Protein AF-A0A292E6I3-F1 (afdb_monomer_lite)

Structure (mmCIF, N/CA/C/O backbone):
data_AF-A0A292E6I3-F1
#
_entry.id   AF-A0A292E6I3-F1
#
loop_
_atom_site.group_PDB
_atom_site.id
_atom_site.type_symbol
_atom_site.label_atom_id
_atom_site.label_alt_id
_atom_site.label_comp_id
_atom_site.label_asym_id
_atom_site.label_entity_id
_atom_site.label_seq_id
_atom_site.pdbx_PDB_ins_code
_atom_site.Cartn_x
_atom_site.Cartn_y
_atom_site.Cartn_z
_atom_site.occupancy
_atom_site.B_iso_or_equiv
_atom_site.auth_seq_id
_atom_site.auth_comp_id
_atom_site.auth_asym_id
_atom_site.auth_atom_id
_atom_site.pdbx_PDB_model_num
ATOM 1 N N . MET A 1 1 ? 20.399 9.264 -35.356 1.00 38.53 1 MET A N 1
ATOM 2 C CA . MET A 1 1 ? 20.086 9.487 -33.929 1.00 38.53 1 MET A CA 1
ATOM 3 C C . MET A 1 1 ? 18.583 9.408 -33.800 1.00 38.53 1 MET A C 1
ATOM 5 O O . MET A 1 1 ? 17.877 10.340 -34.157 1.00 38.53 1 MET A O 1
ATOM 9 N N . THR A 1 2 ? 18.119 8.200 -33.519 1.00 38.81 2 THR A N 1
ATOM 10 C CA . THR A 1 2 ? 16.733 7.762 -33.644 1.00 38.81 2 THR A CA 1
ATOM 11 C C . THR A 1 2 ? 15.877 8.378 -32.552 1.00 38.81 2 THR A C 1
ATOM 13 O O . THR A 1 2 ? 16.261 8.405 -31.386 1.00 38.81 2 THR A O 1
ATOM 16 N N . ALA A 1 3 ? 14.694 8.835 -32.952 1.00 36.31 3 ALA A N 1
ATOM 17 C CA . ALA A 1 3 ? 13.556 9.094 -32.090 1.00 36.31 3 ALA A CA 1
ATOM 18 C C . ALA A 1 3 ? 13.068 7.781 -31.440 1.00 36.31 3 ALA A C 1
ATOM 20 O O . ALA A 1 3 ? 11.953 7.338 -31.688 1.00 36.31 3 ALA A O 1
ATOM 21 N N . LEU A 1 4 ? 13.917 7.177 -30.601 1.00 46.00 4 LEU A N 1
ATOM 22 C CA . LEU A 1 4 ? 13.521 6.379 -29.440 1.00 46.00 4 LEU A CA 1
ATOM 23 C C . LEU A 1 4 ? 12.945 7.380 -28.401 1.00 46.00 4 LEU A C 1
ATOM 25 O O . LEU A 1 4 ? 13.619 7.801 -27.468 1.00 46.00 4 LEU A O 1
ATOM 29 N N . SER A 1 5 ? 11.973 8.195 -28.816 1.00 50.47 5 SER A N 1
ATOM 30 C CA . SER A 1 5 ? 10.519 8.008 -28.691 1.00 50.47 5 SER A CA 1
ATOM 31 C C . SER A 1 5 ? 10.091 8.507 -27.318 1.00 50.47 5 SER A C 1
ATOM 33 O O . SER A 1 5 ? 10.100 7.780 -26.331 1.00 50.47 5 SER A O 1
ATOM 35 N N . LYS A 1 6 ? 9.738 9.801 -27.262 1.00 52.28 6 LYS A N 1
ATOM 36 C CA . LYS A 1 6 ? 9.143 10.463 -26.086 1.00 52.28 6 LYS A CA 1
ATOM 37 C C . LYS A 1 6 ? 8.072 9.594 -25.414 1.00 52.28 6 LYS A C 1
ATOM 39 O O . LYS A 1 6 ? 8.032 9.550 -24.194 1.00 52.28 6 LYS A O 1
ATOM 44 N N . GLU A 1 7 ? 7.296 8.847 -26.202 1.00 50.25 7 GLU A N 1
ATOM 45 C CA . GLU A 1 7 ? 6.308 7.873 -25.725 1.00 50.25 7 GLU A CA 1
ATOM 46 C C . GLU A 1 7 ? 6.901 6.781 -24.826 1.00 50.25 7 GLU A C 1
ATOM 48 O O . GLU A 1 7 ? 6.325 6.476 -23.792 1.00 50.25 7 GLU A O 1
ATOM 53 N N . THR A 1 8 ? 8.069 6.217 -25.146 1.00 54.66 8 THR A N 1
ATOM 54 C CA . THR A 1 8 ? 8.713 5.172 -24.325 1.00 54.66 8 THR A CA 1
ATOM 55 C C . THR A 1 8 ? 9.214 5.738 -22.996 1.00 54.66 8 THR A C 1
ATOM 57 O O . THR A 1 8 ? 9.154 5.066 -21.968 1.00 54.66 8 THR A O 1
ATOM 60 N N . LEU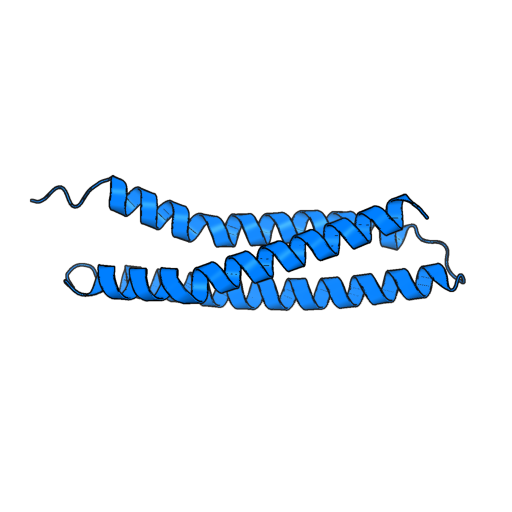 A 1 9 ? 9.645 7.002 -23.001 1.00 57.06 9 LEU A N 1
ATOM 61 C CA . LEU A 1 9 ? 10.044 7.749 -21.807 1.00 57.06 9 LEU A CA 1
ATOM 62 C C . LEU A 1 9 ? 8.837 8.098 -20.919 1.00 57.06 9 LEU A C 1
ATOM 64 O O . LEU A 1 9 ? 8.917 7.971 -19.698 1.00 57.06 9 LEU A O 1
ATOM 68 N N . GLU A 1 10 ? 7.709 8.492 -21.512 1.00 58.22 10 GLU A N 1
ATOM 69 C CA . GLU A 1 10 ? 6.444 8.723 -20.801 1.00 58.22 10 GLU A CA 1
ATOM 70 C C . GLU A 1 10 ? 5.868 7.425 -20.225 1.00 58.22 10 GLU A C 1
ATOM 72 O O . GLU A 1 10 ? 5.445 7.407 -19.069 1.00 58.22 10 GLU A O 1
ATOM 77 N N . TYR A 1 11 ? 5.944 6.323 -20.974 1.00 58.34 11 TYR A N 1
ATOM 78 C CA . TYR A 1 11 ? 5.525 5.001 -20.514 1.00 58.34 11 TYR A CA 1
ATOM 79 C C . TYR A 1 11 ? 6.362 4.541 -19.312 1.00 58.34 11 TYR A C 1
ATOM 81 O O . TYR A 1 11 ? 5.814 4.147 -18.286 1.00 58.34 11 TYR A O 1
ATOM 89 N N . GLN A 1 12 ? 7.692 4.679 -19.379 1.00 60.19 12 GLN A N 1
ATOM 90 C CA . GLN A 1 12 ? 8.590 4.389 -18.254 1.00 60.19 12 GLN A CA 1
ATOM 91 C C . GLN A 1 12 ? 8.300 5.266 -17.031 1.00 60.19 12 GLN A C 1
ATOM 93 O O . GLN A 1 12 ? 8.345 4.787 -15.896 1.00 60.19 12 GLN A O 1
ATOM 98 N N . ARG A 1 13 ? 7.966 6.541 -17.243 1.00 65.12 13 ARG A N 1
ATOM 99 C CA . ARG A 1 13 ? 7.620 7.461 -16.157 1.00 65.12 13 ARG A CA 1
ATOM 100 C C . ARG A 1 13 ? 6.309 7.067 -15.480 1.00 65.12 13 ARG A C 1
ATOM 102 O O . ARG A 1 13 ? 6.282 6.953 -14.257 1.00 65.12 13 ARG A O 1
ATOM 109 N N . ALA A 1 14 ? 5.276 6.760 -16.264 1.00 61.38 14 ALA A N 1
ATOM 110 C CA . ALA A 1 14 ? 4.004 6.246 -15.760 1.00 61.38 14 ALA A CA 1
ATOM 111 C C . ALA A 1 14 ? 4.199 4.943 -14.963 1.00 61.38 14 ALA A C 1
ATOM 113 O O . ALA A 1 14 ? 3.579 4.749 -13.914 1.00 61.38 14 ALA A O 1
ATOM 114 N N . ILE A 1 15 ? 5.132 4.090 -15.404 1.00 65.31 15 ILE A N 1
ATOM 115 C CA . ILE A 1 15 ? 5.458 2.833 -14.728 1.00 65.31 15 ILE A CA 1
ATOM 116 C C . ILE A 1 15 ? 6.063 3.066 -13.333 1.00 65.31 15 ILE A C 1
ATOM 118 O O . ILE A 1 15 ? 5.717 2.371 -12.377 1.00 65.31 15 ILE A O 1
ATOM 122 N N . ILE A 1 16 ? 6.939 4.059 -13.192 1.00 68.69 16 ILE A N 1
ATOM 123 C CA . ILE A 1 16 ? 7.563 4.424 -11.909 1.00 68.69 16 ILE A CA 1
ATOM 124 C C . ILE A 1 16 ? 6.575 5.154 -10.989 1.00 68.69 16 ILE A C 1
ATOM 126 O O . ILE A 1 16 ? 6.680 5.084 -9.762 1.00 68.69 16 ILE A O 1
ATOM 130 N N . GLU A 1 17 ? 5.608 5.863 -11.563 1.00 72.88 17 GLU A N 1
ATOM 131 C CA . GLU A 1 17 ? 4.651 6.657 -10.803 1.00 72.88 17 GLU A CA 1
ATOM 132 C C . GLU A 1 17 ? 3.563 5.808 -10.128 1.00 72.88 17 GLU A C 1
ATOM 134 O O . GLU A 1 17 ? 3.148 6.149 -9.020 1.00 72.88 17 GLU A O 1
ATOM 139 N N . LEU A 1 18 ? 3.134 4.675 -10.699 1.00 74.50 18 LEU A N 1
ATOM 140 C CA . LEU A 1 18 ? 2.069 3.860 -10.089 1.00 74.50 18 LEU A CA 1
ATOM 141 C C . LEU A 1 18 ? 2.423 3.309 -8.694 1.00 74.50 18 LEU A C 1
ATOM 143 O O . LEU A 1 18 ? 1.589 3.457 -7.799 1.00 74.50 18 LEU A O 1
ATOM 147 N N . PRO A 1 19 ? 3.613 2.717 -8.434 1.00 77.94 19 PRO A N 1
ATOM 148 C CA . PRO A 1 19 ? 3.984 2.296 -7.083 1.00 77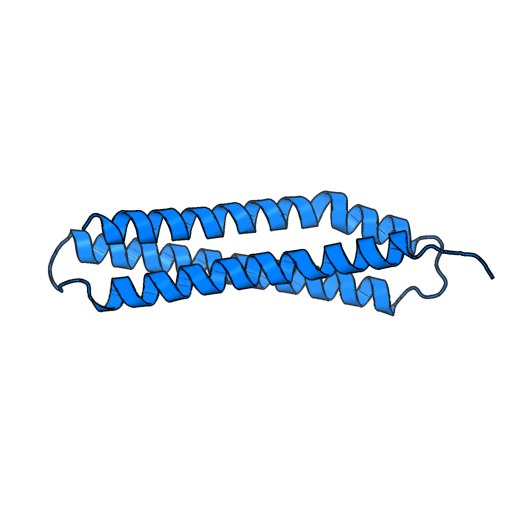.94 19 PRO A CA 1
ATOM 149 C C . PRO A 1 19 ? 3.923 3.441 -6.087 1.00 77.94 19 PRO A C 1
ATOM 15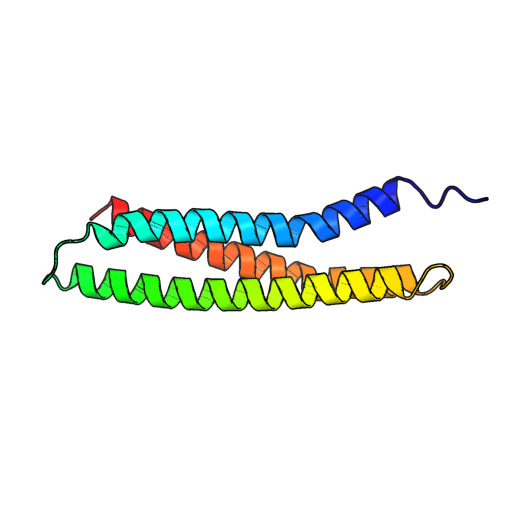1 O O . PRO A 1 19 ? 3.416 3.270 -4.981 1.00 77.94 19 PRO A O 1
ATOM 154 N N . ARG A 1 20 ? 4.368 4.628 -6.505 1.00 81.69 20 ARG A N 1
ATOM 155 C CA . ARG A 1 20 ? 4.269 5.838 -5.697 1.00 81.69 20 ARG A CA 1
ATOM 156 C C . ARG A 1 20 ? 2.812 6.197 -5.410 1.00 81.69 20 ARG A C 1
ATOM 158 O O . ARG A 1 20 ? 2.484 6.399 -4.247 1.00 81.69 20 ARG A O 1
ATOM 165 N N . PHE A 1 21 ? 1.942 6.226 -6.419 1.00 83.44 21 PHE A N 1
ATOM 166 C CA . PHE A 1 21 ? 0.520 6.534 -6.237 1.00 83.44 21 PHE A CA 1
ATOM 167 C C . PHE A 1 21 ? -0.187 5.531 -5.321 1.00 83.44 21 PHE A C 1
ATOM 169 O O . PHE A 1 21 ? -0.896 5.942 -4.404 1.00 83.44 21 PHE A O 1
ATOM 176 N N . VAL A 1 22 ? 0.042 4.230 -5.517 1.00 84.75 22 VAL A N 1
ATOM 177 C CA . VAL A 1 22 ? -0.534 3.168 -4.680 1.00 84.75 22 VAL A CA 1
ATOM 178 C C . VAL A 1 22 ? -0.046 3.292 -3.237 1.00 84.75 22 VAL A C 1
ATOM 180 O O . VAL A 1 22 ? -0.864 3.300 -2.319 1.00 84.75 22 VAL A O 1
ATOM 183 N N . MET A 1 23 ? 1.264 3.455 -3.021 1.00 85.81 23 MET A N 1
ATOM 184 C CA . MET A 1 23 ? 1.827 3.626 -1.677 1.00 85.81 23 MET A CA 1
ATOM 185 C C . MET A 1 23 ? 1.301 4.893 -0.994 1.00 85.81 23 MET A C 1
ATOM 187 O O . MET A 1 23 ? 0.942 4.846 0.182 1.00 85.81 23 MET A O 1
ATOM 191 N N . SER A 1 24 ? 1.199 6.013 -1.717 1.00 87.25 24 SER A N 1
ATOM 192 C CA . SER A 1 24 ? 0.611 7.250 -1.193 1.00 87.25 24 SER A CA 1
ATOM 193 C C . SER A 1 24 ? -0.867 7.082 -0.841 1.00 87.25 24 SER A C 1
ATOM 195 O O . SER A 1 24 ? -1.280 7.525 0.227 1.00 87.25 24 SER A O 1
ATOM 197 N N . GLY A 1 25 ? -1.650 6.406 -1.686 1.00 86.06 25 GLY A N 1
ATOM 198 C CA . GLY A 1 25 ? -3.054 6.104 -1.408 1.00 86.06 25 GLY A CA 1
ATOM 199 C C . GLY A 1 25 ? -3.212 5.279 -0.133 1.00 86.06 25 GLY A C 1
ATOM 200 O O . GLY A 1 25 ? -3.930 5.685 0.779 1.00 86.06 25 GLY A O 1
ATOM 201 N N . VAL A 1 26 ? -2.474 4.171 -0.021 1.00 89.31 26 VAL A N 1
ATOM 202 C CA . VAL A 1 26 ? -2.476 3.325 1.182 1.00 89.31 26 VAL A CA 1
ATOM 203 C C . VAL A 1 26 ? -2.065 4.121 2.425 1.00 89.31 26 VAL A C 1
ATOM 205 O O . VAL A 1 26 ? -2.722 4.003 3.456 1.00 89.31 26 VAL A O 1
ATOM 208 N N . ALA A 1 27 ? -1.034 4.968 2.339 1.00 87.50 27 ALA A N 1
ATOM 209 C CA . ALA A 1 27 ? -0.591 5.790 3.465 1.00 87.50 27 ALA A CA 1
ATOM 210 C C . ALA A 1 27 ? -1.671 6.770 3.945 1.00 87.50 27 ALA A C 1
ATOM 212 O O . ALA A 1 27 ? -1.874 6.904 5.151 1.00 87.50 27 ALA A O 1
ATOM 213 N N . ILE A 1 28 ? -2.380 7.431 3.023 1.00 89.88 28 ILE A N 1
ATOM 214 C CA . ILE A 1 28 ? -3.462 8.368 3.359 1.00 89.88 28 ILE A CA 1
ATOM 215 C C . ILE A 1 28 ? -4.583 7.637 4.100 1.00 89.88 28 ILE A C 1
ATOM 217 O O . ILE A 1 28 ? -4.992 8.082 5.172 1.00 89.88 28 ILE A O 1
ATOM 221 N N . PHE A 1 29 ? -5.050 6.504 3.572 1.00 88.56 29 PHE A N 1
ATOM 222 C CA . PHE A 1 29 ? -6.142 5.760 4.197 1.00 88.56 29 PHE A CA 1
ATOM 223 C C . PHE A 1 29 ? -5.733 5.121 5.529 1.00 88.56 29 PHE A C 1
ATOM 225 O O . PHE A 1 29 ? -6.486 5.209 6.496 1.00 88.56 29 PHE A O 1
ATOM 232 N N . ALA A 1 30 ? -4.528 4.554 5.622 1.00 87.94 30 ALA A N 1
ATOM 233 C CA . ALA A 1 30 ? -4.008 4.040 6.886 1.00 87.94 30 ALA A CA 1
ATOM 234 C C . ALA A 1 30 ? -3.941 5.150 7.947 1.00 87.94 30 ALA A C 1
ATOM 236 O O . ALA A 1 30 ? -4.417 4.962 9.063 1.00 87.94 30 ALA A O 1
ATOM 237 N N . THR A 1 31 ? -3.439 6.332 7.572 1.00 89.31 31 THR A N 1
ATOM 238 C CA . THR A 1 31 ? -3.358 7.498 8.466 1.00 89.31 31 THR A CA 1
ATOM 239 C C . THR A 1 31 ? -4.743 7.968 8.903 1.00 89.31 31 THR A C 1
ATOM 241 O O . THR A 1 31 ? -4.955 8.228 10.085 1.00 89.31 31 THR A O 1
ATOM 244 N N . ALA A 1 32 ? -5.703 8.048 7.978 1.00 88.00 32 ALA A N 1
ATOM 245 C CA . ALA A 1 32 ? -7.081 8.404 8.302 1.00 88.00 32 ALA A CA 1
ATOM 246 C C . ALA A 1 32 ? -7.684 7.414 9.311 1.00 88.00 32 ALA A C 1
ATOM 248 O O . ALA A 1 32 ? -8.219 7.833 10.334 1.00 88.00 32 ALA A O 1
ATOM 249 N N . ALA A 1 33 ? -7.521 6.108 9.082 1.00 86.19 33 ALA A N 1
ATOM 250 C CA . ALA A 1 33 ? -7.983 5.075 10.004 1.00 86.19 33 ALA A CA 1
ATOM 251 C C . ALA A 1 33 ? -7.309 5.159 11.389 1.00 86.19 33 ALA A C 1
ATOM 253 O O . ALA A 1 33 ? -7.957 4.882 12.398 1.00 86.19 33 ALA A O 1
ATOM 254 N N . SER A 1 34 ? -6.041 5.585 11.467 1.00 86.19 34 SER A N 1
ATOM 255 C CA . SER A 1 34 ? -5.347 5.813 12.744 1.00 86.19 34 SER A CA 1
ATOM 256 C C . SER A 1 34 ? -5.985 6.923 13.586 1.00 86.19 34 SER A C 1
ATOM 258 O O . SER A 1 34 ? -5.930 6.857 14.813 1.00 86.19 34 SER A O 1
ATOM 260 N N . PHE A 1 35 ? -6.579 7.944 12.960 1.00 85.25 35 PHE A N 1
ATOM 261 C CA . PHE A 1 35 ? -7.305 8.980 13.698 1.00 85.25 35 PHE A CA 1
ATOM 262 C C . PHE A 1 35 ? -8.581 8.410 14.317 1.00 85.25 35 PHE A C 1
ATOM 264 O O . PHE A 1 35 ? -8.774 8.535 15.522 1.00 85.25 35 PHE A O 1
ATOM 271 N N . PHE A 1 36 ? -9.385 7.687 13.534 1.00 81.94 36 PHE A N 1
ATOM 272 C CA . PHE A 1 36 ? -10.621 7.073 14.031 1.00 81.94 36 PHE A CA 1
ATOM 273 C C . PHE A 1 36 ? -10.373 6.046 15.139 1.00 81.94 36 PHE A C 1
ATOM 275 O O . PHE A 1 36 ? -11.128 5.981 16.106 1.00 81.94 36 PHE A O 1
ATOM 282 N N . ILE A 1 37 ? -9.298 5.256 15.041 1.00 81.50 37 ILE A N 1
ATOM 283 C CA . ILE A 1 37 ? -9.036 4.214 16.038 1.00 81.50 37 ILE A CA 1
ATOM 284 C C . ILE A 1 37 ? -8.607 4.762 17.399 1.00 81.50 37 ILE A C 1
ATOM 286 O O . ILE A 1 37 ? -8.794 4.090 18.414 1.00 81.50 37 ILE A O 1
ATOM 290 N N . ARG A 1 38 ? -8.029 5.968 17.419 1.00 79.06 38 ARG A N 1
ATOM 291 C CA . ARG A 1 38 ? -7.628 6.656 18.647 1.00 79.06 38 ARG A CA 1
ATOM 292 C C . ARG A 1 38 ? -8.836 7.113 19.462 1.00 79.06 38 ARG A C 1
ATOM 294 O O . ARG A 1 38 ? -8.754 7.117 20.686 1.00 79.06 38 ARG A O 1
ATOM 301 N N . ASP A 1 39 ? -9.927 7.455 18.785 1.00 77.38 39 ASP A N 1
ATOM 302 C CA . ASP A 1 39 ? -11.133 8.010 19.403 1.00 77.38 39 ASP A CA 1
ATOM 303 C C . ASP A 1 39 ? -12.165 6.929 19.789 1.00 77.38 39 ASP A C 1
ATOM 305 O O . ASP A 1 39 ? -13.219 7.243 20.341 1.00 77.38 39 ASP A O 1
ATOM 309 N N . LEU A 1 40 ? -11.875 5.643 19.544 1.00 76.88 40 LEU A N 1
ATOM 310 C CA . LEU A 1 40 ? -12.768 4.541 19.913 1.00 76.88 40 LEU A CA 1
ATOM 311 C C . LEU A 1 40 ? -12.843 4.350 21.440 1.00 76.88 40 LEU A C 1
ATOM 313 O O . LEU A 1 40 ? -11.801 4.191 22.085 1.00 76.88 40 LEU A O 1
ATOM 317 N N . PRO A 1 41 ? -14.052 4.239 22.024 1.00 72.94 41 PRO A N 1
ATOM 318 C CA . PRO A 1 41 ? -14.214 4.001 23.452 1.00 72.94 41 PRO A CA 1
ATOM 319 C C . PRO A 1 41 ? -13.596 2.659 23.872 1.00 72.94 41 PRO A C 1
ATOM 321 O O . PRO A 1 41 ? -13.733 1.625 23.203 1.00 72.94 41 PRO A O 1
ATOM 324 N N . GLU A 1 42 ? -12.888 2.671 24.999 1.00 71.19 42 GLU A N 1
ATOM 325 C CA . GLU A 1 42 ? -12.262 1.479 25.567 1.00 71.19 42 GLU A CA 1
ATOM 326 C C . GLU A 1 42 ? -13.305 0.593 26.269 1.00 71.19 42 GLU A C 1
ATOM 328 O O . GLU A 1 42 ? -14.200 1.083 26.952 1.00 71.19 42 GLU A O 1
ATOM 333 N N . GLY A 1 43 ? -13.199 -0.731 26.100 1.00 63.22 43 GLY A N 1
ATOM 334 C CA . GLY A 1 43 ? -14.008 -1.708 26.847 1.00 63.22 43 GLY A CA 1
ATOM 335 C C . GLY A 1 43 ? -15.182 -2.353 26.098 1.00 63.22 43 GLY A C 1
ATOM 336 O O . GLY A 1 43 ? -15.791 -3.275 26.632 1.00 63.22 43 GLY A O 1
ATOM 337 N N . GLN A 1 44 ? -15.482 -1.952 24.858 1.00 69.50 44 GLN A N 1
ATOM 338 C CA . GLN A 1 44 ? -16.500 -2.621 24.033 1.00 69.50 44 GLN A CA 1
ATOM 339 C C . GLN A 1 44 ? -15.894 -3.711 23.130 1.00 69.50 44 GLN A C 1
ATOM 341 O O . GLN A 1 44 ? -14.816 -3.532 22.563 1.00 69.50 44 GLN A O 1
ATOM 346 N N . ILE A 1 45 ? -16.614 -4.823 22.925 1.00 71.81 45 ILE A N 1
ATOM 347 C CA . ILE A 1 45 ? -16.215 -5.917 22.007 1.00 71.81 45 ILE A CA 1
ATOM 348 C C . ILE A 1 45 ? -15.965 -5.381 20.585 1.00 71.81 45 ILE A C 1
ATOM 350 O O . ILE A 1 45 ? -15.017 -5.786 19.912 1.00 71.81 45 ILE A O 1
ATOM 354 N N . GLN A 1 46 ? -16.767 -4.403 20.161 1.00 75.38 46 GLN A N 1
ATOM 355 C CA . GLN A 1 46 ? -16.637 -3.708 18.880 1.00 75.38 46 GLN A CA 1
ATOM 356 C C . GLN A 1 46 ? -15.288 -2.978 18.745 1.00 75.38 46 GLN A C 1
ATOM 358 O O . GLN A 1 46 ? -14.658 -3.042 1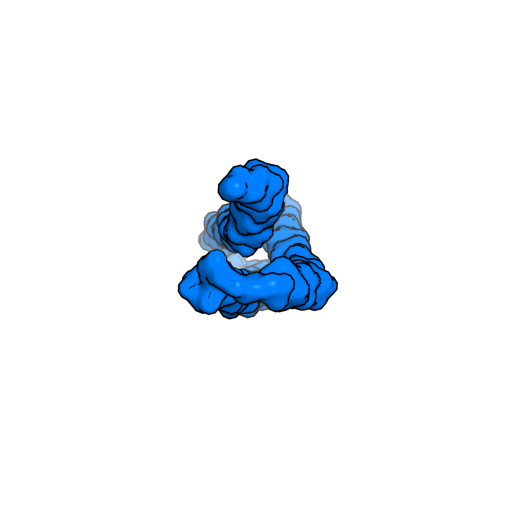7.693 1.00 75.38 46 GLN A O 1
ATOM 363 N N . SER A 1 47 ? -14.776 -2.393 19.834 1.00 77.31 47 SER A N 1
ATOM 364 C CA . SER A 1 47 ? -13.459 -1.741 19.882 1.00 77.31 47 SER A CA 1
ATOM 365 C C . SER A 1 47 ? -12.312 -2.745 19.694 1.00 77.31 47 SER A C 1
ATOM 367 O O . SER A 1 47 ? -11.379 -2.478 18.937 1.00 77.31 47 SER A O 1
ATOM 369 N N . MET A 1 48 ? -12.391 -3.944 20.293 1.00 80.38 48 MET A N 1
ATOM 370 C CA . MET A 1 48 ? -11.391 -5.002 20.054 1.00 80.38 48 MET A CA 1
ATOM 371 C C . MET A 1 48 ? -11.378 -5.476 18.597 1.00 80.38 48 MET A C 1
ATOM 373 O O . MET A 1 48 ? -10.301 -5.640 18.023 1.00 80.38 48 MET A O 1
ATOM 377 N N . LEU A 1 49 ? -12.553 -5.673 17.991 1.00 84.31 49 LEU A N 1
ATOM 378 C CA . LEU A 1 49 ? -12.659 -6.106 16.597 1.00 84.31 49 LEU A CA 1
ATOM 379 C C . LEU A 1 49 ? -12.085 -5.054 15.635 1.00 84.31 49 LEU A C 1
ATOM 381 O O . LEU A 1 49 ? -11.314 -5.406 14.743 1.00 84.31 49 LEU A O 1
ATOM 385 N N . MET A 1 50 ? -12.371 -3.767 15.861 1.00 82.62 50 MET A N 1
ATOM 386 C CA . MET A 1 50 ? -11.797 -2.678 15.060 1.00 82.62 50 MET A CA 1
ATOM 387 C C . MET A 1 50 ? -10.275 -2.572 15.220 1.00 82.62 50 MET A C 1
ATOM 389 O O . MET A 1 50 ? -9.567 -2.399 14.227 1.00 82.62 50 MET A O 1
ATOM 393 N N . LYS A 1 51 ? -9.747 -2.756 16.439 1.00 84.12 51 LYS A N 1
ATOM 394 C CA . LYS A 1 51 ? -8.296 -2.828 16.701 1.00 84.12 51 LYS A CA 1
ATOM 395 C C . LYS A 1 51 ? -7.638 -4.001 15.981 1.00 84.12 51 LYS A C 1
ATOM 397 O O . LYS A 1 51 ? -6.571 -3.832 15.393 1.00 84.12 51 LYS A O 1
ATOM 402 N N . PHE A 1 52 ? -8.279 -5.167 15.969 1.00 87.12 52 PHE A N 1
ATOM 403 C CA . PHE A 1 52 ? -7.775 -6.325 15.239 1.00 87.12 52 PHE A CA 1
ATOM 404 C C . PHE A 1 52 ? -7.754 -6.083 13.722 1.00 87.12 52 PHE A C 1
ATOM 406 O O . PHE A 1 52 ? -6.721 -6.293 13.086 1.00 87.12 52 PHE A O 1
ATOM 413 N N . LEU A 1 53 ? -8.852 -5.576 13.149 1.00 87.62 53 LEU A N 1
ATOM 414 C CA . LEU A 1 53 ? -8.929 -5.237 11.722 1.00 87.62 53 LEU A CA 1
ATOM 415 C C . LEU A 1 53 ? -7.873 -4.204 11.315 1.00 87.62 53 LEU A C 1
ATOM 417 O O . LEU A 1 53 ? -7.242 -4.347 10.270 1.00 87.62 53 LEU A O 1
ATOM 421 N N . TYR A 1 54 ? -7.626 -3.206 12.162 1.00 87.25 54 TYR A N 1
ATOM 422 C CA . TYR A 1 54 ? -6.576 -2.218 11.941 1.00 87.25 54 TYR A CA 1
ATOM 423 C C . TYR A 1 54 ? -5.175 -2.838 11.915 1.00 87.25 54 TYR A C 1
ATOM 425 O O . TYR A 1 54 ? -4.382 -2.519 11.031 1.00 87.25 54 TYR A O 1
ATOM 433 N N . ILE A 1 55 ? -4.866 -3.763 12.832 1.00 89.56 55 ILE A N 1
ATOM 434 C CA . ILE A 1 55 ? -3.580 -4.479 12.830 1.00 89.56 55 ILE A CA 1
ATOM 435 C C . ILE A 1 55 ? -3.420 -5.296 11.543 1.00 89.56 55 ILE A C 1
ATOM 437 O O . ILE A 1 55 ? -2.359 -5.250 10.918 1.00 89.56 55 ILE A O 1
ATOM 441 N N . VAL A 1 56 ? -4.469 -6.000 11.107 1.00 89.94 56 VAL A N 1
ATOM 442 C CA . VAL A 1 56 ? -4.455 -6.739 9.833 1.00 89.94 56 VAL A CA 1
ATOM 443 C C . VAL A 1 56 ? -4.203 -5.787 8.656 1.00 89.94 56 VAL A C 1
ATOM 445 O O . VAL A 1 56 ? -3.351 -6.072 7.811 1.00 89.94 56 VAL A O 1
ATOM 448 N N . GLY A 1 57 ? -4.866 -4.627 8.635 1.00 88.12 57 GLY A N 1
ATOM 449 C CA . GLY A 1 57 ? -4.632 -3.572 7.645 1.00 88.12 57 GLY A CA 1
ATOM 450 C C . GLY A 1 57 ? -3.183 -3.076 7.636 1.00 88.12 57 GLY A C 1
ATOM 451 O O . GLY A 1 57 ? -2.581 -2.947 6.572 1.00 88.12 57 GLY A O 1
ATOM 452 N N . MET A 1 58 ? -2.573 -2.881 8.809 1.00 89.94 58 MET A N 1
ATOM 453 C CA . MET A 1 58 ? -1.167 -2.475 8.931 1.00 89.94 58 MET A CA 1
ATOM 454 C C . MET A 1 58 ? -0.202 -3.520 8.360 1.00 89.94 58 MET A C 1
ATOM 456 O O . MET A 1 58 ? 0.753 -3.160 7.669 1.00 89.94 58 MET A O 1
ATOM 460 N N . VAL A 1 59 ? -0.459 -4.810 8.591 1.00 91.38 59 VAL A N 1
ATOM 461 C CA . VAL A 1 59 ? 0.341 -5.893 7.997 1.00 91.38 59 VAL A CA 1
ATOM 462 C C . VAL A 1 59 ? 0.220 -5.881 6.470 1.00 91.38 59 VAL A C 1
ATOM 464 O O . VAL A 1 59 ? 1.236 -5.960 5.777 1.00 91.38 59 VAL A O 1
ATOM 467 N N . LEU A 1 60 ? -0.990 -5.708 5.928 1.00 89.31 60 LEU A N 1
ATOM 468 C CA . LEU A 1 60 ? -1.208 -5.592 4.480 1.00 89.31 60 LEU A CA 1
ATOM 469 C C . LEU A 1 60 ? -0.500 -4.369 3.880 1.00 89.31 60 LEU A C 1
ATOM 471 O O . LEU A 1 60 ? 0.104 -4.474 2.808 1.00 89.31 60 LEU A O 1
ATOM 475 N N . THR A 1 61 ? -0.510 -3.232 4.579 1.00 89.88 61 THR A N 1
ATOM 476 C CA . THR A 1 61 ? 0.242 -2.034 4.185 1.00 89.88 61 THR A CA 1
ATOM 477 C C . THR A 1 61 ? 1.736 -2.328 4.097 1.00 89.88 61 THR A C 1
ATOM 479 O O . THR A 1 61 ? 2.358 -2.016 3.081 1.00 89.88 61 THR A O 1
ATOM 482 N N . LEU A 1 62 ? 2.316 -2.974 5.114 1.00 89.50 62 LEU A N 1
ATOM 483 C CA . LEU A 1 62 ? 3.740 -3.324 5.125 1.00 89.50 62 LEU A CA 1
ATOM 484 C C . LEU A 1 62 ? 4.113 -4.258 3.970 1.00 89.50 62 LEU A C 1
ATOM 486 O O . LEU A 1 62 ? 5.126 -4.034 3.304 1.00 89.50 62 LEU A O 1
ATOM 490 N N . LEU A 1 63 ? 3.283 -5.266 3.689 1.00 88.12 63 LEU A N 1
ATOM 491 C CA . LEU A 1 63 ? 3.487 -6.166 2.552 1.00 88.12 63 LEU A CA 1
ATOM 492 C C . LEU A 1 63 ? 3.430 -5.409 1.220 1.00 88.12 63 LEU A C 1
ATOM 494 O O . LEU A 1 63 ? 4.305 -5.591 0.373 1.00 88.12 63 LEU A O 1
ATOM 498 N N . THR A 1 64 ? 2.455 -4.511 1.061 1.00 87.50 64 THR A N 1
ATOM 499 C CA . THR A 1 64 ? 2.304 -3.684 -0.146 1.00 87.50 64 THR A CA 1
ATOM 500 C C . THR A 1 64 ? 3.517 -2.775 -0.348 1.00 87.50 64 THR A C 1
ATOM 502 O O . THR A 1 64 ? 4.055 -2.698 -1.452 1.00 87.50 64 THR A O 1
ATOM 505 N N . PHE A 1 65 ? 4.008 -2.137 0.717 1.00 86.19 65 PHE A N 1
ATOM 506 C CA . PHE A 1 65 ? 5.197 -1.281 0.669 1.00 86.19 65 PHE A CA 1
ATOM 507 C C . PHE A 1 65 ? 6.464 -2.078 0.348 1.00 86.19 65 PHE A C 1
ATOM 509 O O . PHE A 1 65 ? 7.258 -1.654 -0.490 1.00 86.19 65 PHE A O 1
ATOM 516 N N . SER A 1 66 ? 6.640 -3.252 0.958 1.00 87.81 66 SER A N 1
ATOM 517 C CA . SER A 1 66 ? 7.773 -4.138 0.674 1.00 87.81 66 SER A CA 1
ATOM 518 C C . SER A 1 66 ? 7.791 -4.573 -0.795 1.00 87.81 66 SER A C 1
ATOM 520 O O . SER A 1 66 ? 8.820 -4.463 -1.470 1.00 87.81 66 SER A O 1
ATOM 522 N N . TYR A 1 67 ? 6.637 -4.989 -1.325 1.00 85.06 67 TYR A N 1
ATOM 523 C CA . TYR A 1 67 ? 6.513 -5.407 -2.720 1.00 85.06 67 TYR A CA 1
ATOM 524 C C . TYR A 1 67 ? 6.725 -4.235 -3.689 1.00 85.06 67 TYR A C 1
ATOM 526 O O . TYR A 1 67 ? 7.455 -4.368 -4.671 1.00 85.06 67 TYR A O 1
ATOM 534 N N . GLY A 1 68 ? 6.162 -3.063 -3.378 1.00 83.88 68 GLY A N 1
ATOM 535 C CA . GLY A 1 68 ? 6.356 -1.837 -4.154 1.00 83.88 68 GLY A CA 1
ATOM 536 C C . GLY A 1 68 ? 7.815 -1.385 -4.189 1.00 83.88 68 GLY A C 1
ATOM 537 O O . GLY A 1 68 ? 8.318 -0.991 -5.244 1.00 83.88 68 GLY A O 1
ATOM 538 N N . PHE A 1 69 ? 8.533 -1.507 -3.070 1.00 82.81 69 PHE A N 1
ATOM 539 C CA . PHE A 1 69 ? 9.962 -1.213 -3.002 1.00 82.81 69 PHE A CA 1
ATOM 540 C C . PHE A 1 69 ? 10.795 -2.195 -3.840 1.00 82.81 69 PHE A C 1
ATOM 542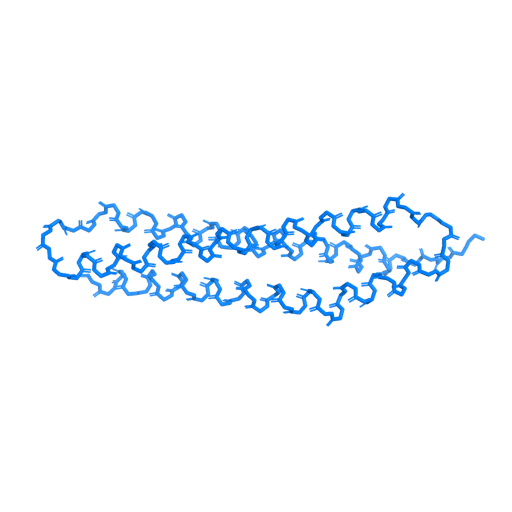 O O . PHE A 1 69 ? 11.672 -1.775 -4.600 1.00 82.81 69 PHE A O 1
ATOM 549 N N . LYS A 1 70 ? 10.488 -3.497 -3.777 1.00 82.69 70 LYS A N 1
ATOM 550 C CA . LYS A 1 70 ? 11.136 -4.519 -4.615 1.00 82.69 70 LYS A CA 1
ATOM 551 C C . LYS A 1 70 ? 10.922 -4.245 -6.109 1.00 82.69 70 LYS A C 1
ATOM 553 O O . LYS A 1 70 ? 11.875 -4.286 -6.882 1.00 82.69 70 LYS A O 1
ATOM 558 N N . LEU A 1 71 ? 9.697 -3.900 -6.505 1.00 79.56 71 LEU A N 1
ATOM 559 C CA . LEU A 1 71 ? 9.360 -3.547 -7.886 1.00 79.56 71 LEU A CA 1
ATOM 560 C C . LEU A 1 71 ? 10.120 -2.289 -8.347 1.00 79.56 71 LEU A C 1
ATOM 562 O O . LEU A 1 71 ? 10.712 -2.271 -9.424 1.00 79.56 71 LEU A O 1
ATOM 566 N N . SER A 1 72 ? 10.155 -1.257 -7.498 1.00 78.12 72 SER A N 1
ATOM 567 C CA . SER A 1 72 ? 10.814 0.021 -7.798 1.00 78.12 72 SER A CA 1
ATOM 568 C C . SER A 1 72 ? 12.329 -0.138 -7.947 1.00 78.12 72 SER A C 1
ATOM 570 O O . SER A 1 72 ? 12.928 0.414 -8.866 1.00 78.12 72 SER A O 1
ATOM 572 N N . THR A 1 73 ? 12.960 -0.928 -7.075 1.00 78.69 73 THR A N 1
ATOM 573 C CA . THR A 1 73 ? 14.399 -1.227 -7.159 1.00 78.69 73 THR A CA 1
ATOM 574 C C . THR A 1 73 ? 14.739 -2.099 -8.369 1.00 78.69 73 THR A C 1
ATOM 576 O O . THR A 1 73 ? 15.742 -1.837 -9.032 1.00 78.69 73 THR A O 1
ATOM 579 N N . GLY A 1 74 ? 13.885 -3.068 -8.720 1.00 73.75 74 GLY A N 1
ATOM 580 C CA . GLY A 1 74 ? 13.994 -3.834 -9.967 1.00 73.75 74 GLY A CA 1
ATOM 581 C C . GLY A 1 74 ? 13.968 -2.933 -11.205 1.00 73.75 74 GLY A C 1
ATOM 582 O O . GLY A 1 74 ? 14.873 -3.003 -12.035 1.00 73.75 74 GLY A O 1
ATOM 583 N N . LEU A 1 75 ? 13.003 -2.012 -11.273 1.00 70.31 75 LEU A N 1
ATOM 584 C CA . LEU A 1 75 ? 12.890 -1.011 -12.340 1.00 70.31 75 LEU A CA 1
ATOM 585 C C . LEU A 1 75 ? 14.130 -0.114 -12.444 1.00 70.31 75 LEU A C 1
ATOM 587 O O . LEU A 1 75 ? 14.668 0.073 -13.535 1.00 70.31 75 LEU A O 1
ATOM 591 N N . VAL A 1 76 ? 14.623 0.413 -11.319 1.00 73.88 76 VAL A N 1
ATOM 592 C CA . VAL A 1 76 ? 15.831 1.258 -11.297 1.00 73.88 76 VAL A CA 1
ATOM 593 C C . VAL A 1 76 ? 17.070 0.485 -11.750 1.00 73.88 76 VAL A C 1
ATOM 595 O O . VAL A 1 76 ? 17.879 1.023 -12.507 1.00 73.88 76 VAL A O 1
ATOM 598 N N . ASN A 1 77 ? 17.215 -0.778 -11.346 1.00 73.50 77 ASN A N 1
ATOM 599 C CA . ASN A 1 77 ? 18.340 -1.617 -11.759 1.00 73.50 77 ASN A CA 1
ATOM 600 C C . ASN A 1 77 ? 18.321 -1.913 -13.265 1.00 73.50 77 ASN A C 1
ATOM 602 O O . ASN A 1 77 ? 19.371 -1.842 -13.910 1.00 73.50 77 ASN A O 1
ATOM 606 N N . VAL A 1 78 ? 17.147 -2.180 -13.843 1.00 67.50 78 VAL A N 1
ATOM 607 C CA . VAL A 1 78 ? 16.991 -2.388 -15.293 1.00 67.50 78 VAL A CA 1
ATOM 608 C C . VAL A 1 78 ? 17.301 -1.100 -16.066 1.00 67.50 78 VAL A C 1
ATOM 610 O O . VAL A 1 78 ? 18.070 -1.131 -17.025 1.00 67.50 78 VAL A O 1
ATOM 613 N N . MET A 1 79 ? 16.812 0.056 -15.599 1.00 66.81 79 MET A N 1
ATOM 614 C CA . MET A 1 79 ? 17.108 1.354 -16.225 1.00 66.81 79 MET A CA 1
ATOM 615 C C . MET A 1 79 ? 18.593 1.736 -16.149 1.00 66.81 79 MET A C 1
ATOM 617 O O . MET A 1 79 ? 19.127 2.328 -17.084 1.00 66.81 79 MET A O 1
ATOM 621 N N . ARG A 1 80 ? 19.284 1.399 -15.053 1.00 67.06 80 ARG A N 1
ATOM 622 C CA . ARG A 1 80 ? 20.698 1.754 -14.855 1.00 67.06 80 ARG A CA 1
ATOM 623 C C . ARG A 1 80 ? 21.666 0.845 -15.617 1.00 67.06 80 ARG A C 1
ATOM 625 O O . ARG A 1 80 ? 22.765 1.281 -15.947 1.00 67.06 80 ARG A O 1
ATOM 632 N N . SER A 1 81 ? 21.280 -0.402 -15.882 1.00 63.09 81 SER A N 1
ATOM 633 C CA . SER A 1 81 ? 22.138 -1.406 -16.527 1.00 63.09 81 SER A CA 1
ATOM 634 C C . SER A 1 81 ? 22.051 -1.431 -18.058 1.00 63.09 81 SER A C 1
ATOM 636 O O . SER A 1 81 ? 22.890 -2.076 -18.683 1.00 63.09 81 SER A O 1
ATOM 638 N N . SER A 1 82 ? 21.100 -0.720 -18.683 1.00 52.84 82 SER A N 1
ATOM 639 C CA . SER A 1 82 ? 20.866 -0.814 -20.135 1.00 52.84 82 SER A CA 1
ATOM 640 C C . SER A 1 82 ? 20.774 0.522 -20.895 1.00 52.84 82 SER A C 1
ATOM 642 O O . SER A 1 82 ? 19.699 0.879 -21.372 1.00 52.84 82 SER A O 1
ATOM 644 N N . PRO A 1 83 ? 21.892 1.235 -21.135 1.00 52.94 83 PRO A N 1
ATOM 645 C CA . PRO A 1 83 ? 21.930 2.297 -22.142 1.00 52.94 83 PRO A CA 1
ATOM 646 C C . PRO A 1 83 ? 22.067 1.780 -23.591 1.00 52.94 83 PRO A C 1
ATOM 648 O O . PRO A 1 83 ? 21.831 2.552 -24.514 1.00 52.94 83 PRO A O 1
ATOM 651 N N . SER A 1 84 ? 22.467 0.516 -23.827 1.00 51.16 84 SER A N 1
ATOM 652 C CA . SER A 1 84 ? 22.789 0.015 -25.185 1.00 51.16 84 SER A CA 1
ATOM 653 C C . SER A 1 84 ? 22.258 -1.383 -25.540 1.00 51.16 84 SER A C 1
ATOM 655 O O . SER A 1 84 ? 22.739 -1.979 -26.502 1.00 51.16 84 SER A O 1
ATOM 657 N N . ASN A 1 85 ? 21.326 -1.947 -24.769 1.00 49.25 85 ASN A N 1
ATOM 658 C CA . ASN A 1 85 ? 20.923 -3.347 -24.926 1.00 49.25 85 ASN A CA 1
ATOM 659 C C . ASN A 1 85 ? 19.557 -3.454 -25.619 1.00 49.25 85 ASN A C 1
ATOM 661 O O . ASN A 1 85 ? 18.552 -3.020 -25.058 1.00 49.25 85 ASN A O 1
ATOM 665 N N . GLU A 1 86 ? 19.505 -4.093 -26.793 1.00 56.47 86 GLU A N 1
ATOM 666 C CA . GLU A 1 86 ? 18.263 -4.422 -27.527 1.00 56.47 86 GLU A CA 1
ATOM 667 C C . GLU A 1 86 ? 17.255 -5.231 -26.682 1.00 56.47 86 GLU A C 1
ATOM 669 O O . GLU A 1 86 ? 16.070 -5.265 -26.993 1.00 56.47 86 GLU A O 1
ATOM 674 N N . ASN A 1 87 ? 17.697 -5.813 -25.561 1.00 56.12 87 ASN A N 1
ATOM 675 C CA . ASN A 1 87 ? 16.873 -6.602 -24.643 1.00 56.12 87 ASN A CA 1
ATOM 676 C C . ASN A 1 87 ? 16.233 -5.800 -23.493 1.00 56.12 87 ASN A C 1
ATOM 678 O O . ASN A 1 87 ? 15.452 -6.367 -22.725 1.00 56.12 87 ASN A O 1
ATOM 682 N N . ALA A 1 88 ? 16.537 -4.507 -23.344 1.00 57.19 88 ALA A N 1
ATOM 683 C CA . ALA A 1 88 ? 16.034 -3.693 -22.233 1.00 57.19 88 ALA A CA 1
ATOM 684 C C . ALA A 1 88 ? 14.506 -3.532 -22.260 1.00 57.19 88 ALA A C 1
ATOM 686 O O . ALA A 1 88 ? 13.858 -3.618 -21.220 1.00 57.19 88 ALA A O 1
ATOM 687 N N . SER A 1 89 ? 13.926 -3.366 -23.452 1.00 60.59 89 SER A N 1
ATOM 688 C CA . SER A 1 89 ? 12.473 -3.320 -23.649 1.00 60.59 89 SER A CA 1
ATOM 689 C C . SER A 1 89 ? 11.811 -4.627 -23.211 1.00 60.59 89 SER A C 1
ATOM 691 O O . SER A 1 89 ? 10.886 -4.594 -22.412 1.00 60.59 89 SER A O 1
ATOM 693 N N . SER A 1 90 ? 12.359 -5.778 -23.616 1.00 62.94 90 SER A N 1
ATOM 694 C CA . SER A 1 90 ? 11.802 -7.096 -23.271 1.00 62.94 90 SER A CA 1
ATOM 695 C C . SER A 1 90 ? 11.817 -7.406 -21.766 1.00 62.94 90 SER A C 1
ATOM 697 O O . SER A 1 90 ? 10.891 -8.032 -21.252 1.00 62.94 90 SER A O 1
ATOM 699 N N . GLN A 1 91 ? 12.840 -6.944 -21.034 1.00 64.75 91 GLN A N 1
ATOM 700 C CA . GLN A 1 91 ? 12.921 -7.117 -19.578 1.00 64.75 91 GLN A CA 1
ATOM 701 C C . GLN A 1 91 ? 11.951 -6.192 -18.841 1.00 64.75 91 GLN A C 1
ATOM 703 O O . GLN A 1 91 ? 11.360 -6.592 -17.838 1.00 64.75 91 GLN A O 1
ATOM 708 N N . ILE A 1 92 ? 11.762 -4.974 -19.351 1.00 64.88 92 ILE A N 1
ATOM 709 C CA . ILE A 1 92 ? 10.750 -4.042 -18.855 1.00 64.88 92 ILE A CA 1
ATOM 710 C C . ILE A 1 92 ? 9.351 -4.622 -19.106 1.00 64.88 92 ILE A C 1
ATOM 712 O O . ILE A 1 92 ? 8.556 -4.683 -18.173 1.00 64.88 92 ILE A O 1
ATOM 716 N N . ASP A 1 93 ? 9.083 -5.152 -20.301 1.00 65.00 93 ASP A N 1
ATOM 717 C CA . ASP A 1 93 ? 7.806 -5.783 -20.650 1.00 65.00 93 ASP A CA 1
ATOM 718 C C . ASP A 1 93 ? 7.502 -7.012 -19.779 1.00 65.00 93 ASP A C 1
ATOM 720 O O . ASP A 1 93 ? 6.364 -7.188 -19.345 1.00 65.00 93 ASP A O 1
ATOM 724 N N . GLN A 1 94 ? 8.504 -7.832 -19.440 1.00 67.31 94 GLN A N 1
ATOM 725 C CA . GLN A 1 94 ? 8.329 -8.947 -18.499 1.00 67.31 94 GLN A CA 1
ATOM 726 C C . GLN A 1 94 ? 8.048 -8.479 -17.064 1.00 67.31 94 GLN A C 1
ATOM 728 O O . GLN A 1 94 ? 7.161 -9.035 -16.409 1.00 67.31 94 GLN A O 1
ATOM 733 N N . LEU A 1 95 ? 8.745 -7.440 -16.584 1.00 65.19 95 LEU A N 1
ATOM 734 C CA . LEU A 1 95 ? 8.452 -6.830 -15.280 1.00 65.19 95 LEU A CA 1
ATOM 735 C C . LEU A 1 95 ? 7.025 -6.251 -15.238 1.00 65.19 95 LEU A C 1
ATOM 737 O O . LEU A 1 95 ? 6.339 -6.355 -14.219 1.00 65.19 95 LEU A O 1
ATOM 741 N N . ILE A 1 96 ? 6.565 -5.662 -16.347 1.00 65.62 96 ILE A N 1
ATOM 742 C CA . ILE A 1 96 ? 5.225 -5.077 -16.477 1.00 65.62 96 ILE A CA 1
ATOM 743 C C . ILE A 1 96 ? 4.147 -6.166 -16.549 1.00 65.62 96 ILE A C 1
ATOM 745 O O . ILE A 1 96 ? 3.121 -6.077 -15.873 1.00 65.62 96 ILE A O 1
ATOM 749 N N . ALA A 1 97 ? 4.352 -7.209 -17.351 1.00 66.00 97 ALA A N 1
ATOM 750 C CA . ALA A 1 97 ? 3.312 -8.194 -17.632 1.00 66.00 97 ALA A CA 1
ATOM 751 C C . ALA A 1 97 ? 2.924 -9.035 -16.400 1.00 66.00 97 ALA A C 1
ATOM 753 O O . ALA A 1 97 ? 1.755 -9.402 -16.255 1.00 66.00 97 ALA A O 1
ATOM 754 N N . GLY A 1 98 ? 3.878 -9.328 -15.507 1.00 67.88 98 GLY A N 1
ATOM 755 C CA . GLY A 1 98 ? 3.657 -10.186 -14.336 1.00 67.88 98 GLY A CA 1
ATOM 756 C C . GLY A 1 98 ? 3.584 -9.432 -13.008 1.00 67.88 98 GLY A C 1
ATOM 757 O O . GLY A 1 98 ? 2.547 -9.418 -12.331 1.00 67.88 98 GLY A O 1
ATOM 758 N N . ASP A 1 99 ? 4.688 -8.797 -12.620 1.00 72.56 99 ASP A N 1
ATOM 759 C CA . ASP A 1 99 ? 4.834 -8.231 -11.276 1.00 72.56 99 ASP A CA 1
ATOM 760 C C . ASP A 1 99 ? 4.012 -6.952 -11.086 1.00 72.56 99 ASP A C 1
ATOM 762 O O . ASP A 1 99 ? 3.487 -6.699 -9.999 1.00 72.56 99 ASP A O 1
ATOM 766 N N . TYR A 1 100 ? 3.820 -6.178 -12.153 1.00 74.50 100 TYR A N 1
ATOM 767 C CA . TYR A 1 100 ? 3.085 -4.915 -12.116 1.00 74.50 100 TYR A CA 1
ATOM 768 C C . TYR A 1 100 ? 1.577 -5.099 -11.936 1.00 74.50 100 TYR A C 1
ATOM 770 O O . TYR A 1 100 ? 0.950 -4.422 -11.118 1.00 74.50 100 TYR A O 1
ATOM 778 N N . ARG A 1 101 ? 0.988 -6.062 -12.657 1.00 77.75 101 ARG A N 1
ATOM 779 C CA . ARG A 1 101 ? -0.430 -6.413 -12.510 1.00 77.75 101 ARG 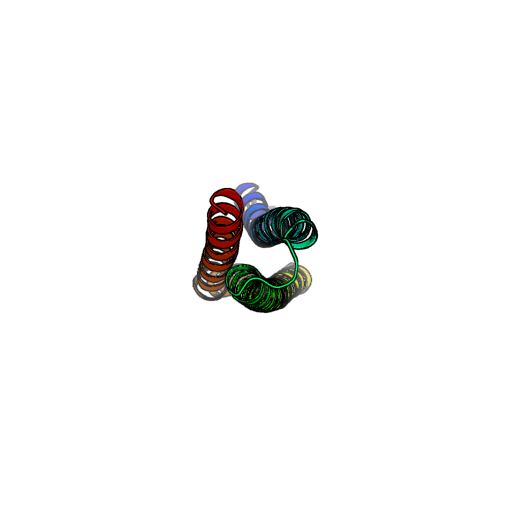A CA 1
ATOM 780 C C . ARG A 1 101 ? -0.710 -6.961 -11.114 1.00 77.75 101 ARG A C 1
ATOM 782 O O . ARG A 1 101 ? -1.698 -6.575 -10.494 1.00 77.75 101 ARG A O 1
ATOM 789 N N . THR A 1 102 ? 0.186 -7.807 -10.609 1.00 81.62 102 THR A N 1
ATOM 790 C CA . THR A 1 102 ? 0.102 -8.369 -9.256 1.00 81.62 102 THR A CA 1
ATOM 791 C C . THR A 1 102 ? 0.196 -7.270 -8.198 1.00 81.62 102 THR A C 1
ATOM 793 O O . THR A 1 102 ? -0.646 -7.202 -7.305 1.00 81.62 102 THR A O 1
ATOM 796 N N . PHE A 1 103 ? 1.157 -6.352 -8.335 1.00 81.94 103 PHE A N 1
ATOM 797 C CA . PHE A 1 103 ? 1.313 -5.216 -7.430 1.00 81.94 103 PHE A CA 1
ATOM 798 C C . PHE A 1 103 ? 0.096 -4.279 -7.447 1.00 81.94 103 PHE A C 1
ATOM 800 O O . PHE A 1 103 ? -0.387 -3.890 -6.385 1.00 81.94 103 PHE A O 1
ATOM 807 N N . SER A 1 104 ? -0.441 -3.954 -8.627 1.00 83.62 104 SER A N 1
ATOM 808 C CA . SER A 1 104 ? -1.655 -3.140 -8.755 1.00 83.62 104 SER A CA 1
ATOM 809 C C . SER A 1 104 ? -2.847 -3.790 -8.047 1.00 83.62 104 SER A C 1
ATOM 811 O O . SER A 1 104 ? -3.578 -3.110 -7.327 1.00 83.62 104 SER A O 1
ATOM 813 N N . TRP A 1 105 ? -3.005 -5.109 -8.186 1.00 85.12 105 TRP A N 1
ATOM 814 C CA . TRP A 1 105 ? -4.087 -5.852 -7.543 1.00 85.12 105 TRP A CA 1
ATOM 815 C C . TRP A 1 105 ? -3.936 -5.880 -6.017 1.00 85.12 105 TRP A C 1
ATOM 817 O O . TRP A 1 105 ? -4.886 -5.567 -5.303 1.00 85.12 105 TRP A O 1
ATOM 827 N N . ILE A 1 106 ? -2.731 -6.167 -5.509 1.00 86.06 106 ILE A N 1
ATOM 828 C CA . ILE A 1 106 ? -2.421 -6.125 -4.068 1.00 86.06 106 ILE A CA 1
ATOM 829 C C . ILE A 1 106 ? -2.666 -4.719 -3.508 1.00 86.06 106 ILE A C 1
ATOM 831 O O . ILE A 1 106 ? -3.306 -4.569 -2.469 1.00 86.06 106 ILE A O 1
ATOM 835 N N . GLY A 1 107 ? -2.211 -3.689 -4.223 1.00 84.31 107 GLY A N 1
ATOM 836 C CA . GLY A 1 107 ? -2.428 -2.293 -3.868 1.00 84.31 107 GLY A CA 1
ATOM 837 C C . GLY A 1 107 ? -3.907 -1.926 -3.790 1.00 84.31 107 GLY A C 1
ATOM 838 O O . GLY A 1 107 ? -4.341 -1.335 -2.803 1.00 84.31 107 GLY A O 1
ATOM 839 N N . ALA A 1 108 ? -4.697 -2.322 -4.790 1.00 86.38 108 ALA A N 1
ATOM 840 C CA . ALA A 1 108 ? -6.137 -2.089 -4.814 1.00 86.38 108 ALA A CA 1
ATOM 841 C C . ALA A 1 108 ? -6.855 -2.805 -3.662 1.00 86.38 108 ALA A C 1
ATOM 843 O O . ALA A 1 108 ? -7.686 -2.194 -2.992 1.00 86.38 108 ALA A O 1
ATOM 844 N N . VAL A 1 109 ? -6.502 -4.064 -3.383 1.00 88.25 109 VAL A N 1
ATOM 845 C CA . VAL A 1 109 ? -7.041 -4.821 -2.242 1.00 88.25 109 VAL A CA 1
ATOM 846 C C . VAL A 1 109 ? -6.680 -4.149 -0.920 1.00 88.25 109 VAL A C 1
ATOM 848 O O . VAL A 1 109 ? -7.537 -4.027 -0.048 1.00 88.25 109 VAL A O 1
ATOM 851 N N . CYS A 1 110 ? -5.446 -3.664 -0.774 1.00 89.62 110 CYS A N 1
ATOM 852 C CA . CYS A 1 110 ? -5.016 -2.954 0.425 1.00 89.62 110 CYS A CA 1
ATOM 853 C C . CYS A 1 110 ? -5.810 -1.650 0.617 1.00 89.62 110 CYS A C 1
ATOM 855 O O . CYS A 1 110 ? -6.357 -1.422 1.696 1.00 89.62 110 CYS A O 1
ATOM 857 N N . ILE A 1 111 ? -5.965 -0.838 -0.433 1.00 88.38 111 ILE A N 1
ATOM 858 C CA . ILE A 1 111 ? -6.777 0.387 -0.383 1.00 88.38 111 ILE A CA 1
ATOM 859 C C . ILE A 1 111 ? -8.235 0.061 -0.038 1.00 88.38 111 ILE A C 1
ATOM 861 O O . ILE A 1 111 ? -8.788 0.664 0.878 1.00 88.38 111 ILE A O 1
ATOM 865 N N . LEU A 1 112 ? -8.845 -0.922 -0.709 1.00 89.88 112 LEU A N 1
ATOM 866 C CA . LEU A 1 112 ? -10.216 -1.358 -0.426 1.00 89.88 112 LEU A CA 1
ATOM 867 C C . LEU A 1 112 ? -10.373 -1.835 1.019 1.00 89.88 112 LEU A C 1
ATOM 869 O O . LEU A 1 112 ? -11.364 -1.500 1.661 1.00 89.88 112 LEU A O 1
ATOM 873 N N . SER A 1 113 ? -9.388 -2.562 1.551 1.00 88.75 113 SER A N 1
ATOM 874 C CA . SER A 1 113 ? -9.413 -3.010 2.944 1.00 88.75 113 SER A CA 1
ATOM 875 C C . SER A 1 113 ? -9.453 -1.826 3.913 1.00 88.75 113 SER A C 1
ATOM 877 O O . SER A 1 113 ? -10.273 -1.818 4.829 1.00 88.75 113 SER A O 1
ATOM 879 N N . TRP A 1 114 ? -8.662 -0.778 3.664 1.00 89.94 114 TRP A N 1
ATOM 880 C CA . TRP A 1 114 ? -8.689 0.426 4.488 1.00 89.94 114 TRP A CA 1
ATOM 881 C C . TRP A 1 114 ? -9.972 1.238 4.321 1.00 89.94 114 TRP A C 1
ATOM 883 O O . TRP A 1 114 ? -10.490 1.748 5.310 1.00 89.94 114 TRP A O 1
ATOM 893 N N . VAL A 1 115 ? -10.521 1.324 3.107 1.00 88.62 115 VAL A N 1
ATOM 894 C CA . VAL A 1 115 ? -11.823 1.964 2.866 1.00 88.62 115 VAL A CA 1
ATOM 895 C C . VAL A 1 115 ? -12.920 1.260 3.662 1.00 88.62 115 VAL A C 1
ATOM 897 O O . VAL A 1 115 ? -13.722 1.931 4.303 1.00 88.62 115 VAL A O 1
ATOM 900 N N . VAL A 1 116 ? -12.927 -0.077 3.684 1.00 88.25 116 VAL A N 1
ATOM 901 C CA . VAL A 1 116 ? -13.874 -0.858 4.493 1.00 88.25 116 VAL A CA 1
ATOM 902 C C . VAL A 1 116 ? -13.666 -0.599 5.985 1.00 88.25 116 VAL A C 1
ATOM 904 O O . VAL A 1 116 ? -14.645 -0.380 6.690 1.00 88.25 116 VAL A O 1
ATOM 907 N N . VAL A 1 117 ? -12.420 -0.569 6.470 1.00 85.69 117 VAL A N 1
ATOM 908 C CA . VAL A 1 117 ? -12.122 -0.261 7.881 1.00 85.69 117 VAL A CA 1
ATOM 909 C C . VAL A 1 117 ? -12.641 1.125 8.266 1.00 85.69 117 VAL A C 1
ATOM 911 O O . VAL A 1 117 ? -13.345 1.249 9.264 1.00 85.69 117 VAL A O 1
ATOM 914 N N . ILE A 1 118 ? -12.362 2.153 7.460 1.00 86.44 118 ILE A N 1
ATOM 915 C CA . ILE A 1 118 ? -12.836 3.523 7.708 1.00 86.44 118 ILE A CA 1
ATOM 916 C C . ILE A 1 118 ? -14.362 3.589 7.645 1.00 86.44 118 ILE A C 1
ATOM 918 O O . ILE A 1 118 ? -14.980 4.217 8.497 1.00 86.44 118 ILE A O 1
ATOM 922 N N . PHE A 1 119 ? -14.978 2.931 6.663 1.00 87.62 119 PHE A N 1
ATOM 923 C CA . PHE A 1 119 ? -16.430 2.898 6.522 1.00 87.62 119 PHE A CA 1
ATOM 924 C C . PHE A 1 119 ? -17.100 2.246 7.734 1.00 87.62 119 PHE A C 1
ATOM 926 O O . PHE A 1 119 ? -18.055 2.794 8.276 1.00 87.62 119 PHE A O 1
ATOM 933 N N . LEU A 1 120 ? -16.572 1.112 8.200 1.00 84.31 120 LEU A N 1
ATOM 934 C CA . LEU A 1 120 ? -17.061 0.454 9.406 1.00 84.31 120 LEU A CA 1
ATOM 935 C C . LEU A 1 120 ? -16.875 1.338 10.640 1.00 84.31 120 LEU A C 1
ATOM 937 O O . LEU A 1 120 ? -17.801 1.445 11.434 1.00 84.31 120 LEU A O 1
ATOM 941 N N . MET A 1 121 ? -15.724 2.002 10.783 1.00 78.50 121 MET A N 1
ATOM 942 C CA . MET A 1 121 ? -15.473 2.936 11.885 1.00 78.50 121 MET A CA 1
ATOM 943 C C . MET A 1 121 ? -16.414 4.145 11.859 1.00 78.50 121 MET A C 1
ATOM 945 O O . MET A 1 121 ? -16.838 4.582 12.916 1.00 78.50 121 MET A O 1
ATOM 949 N N . ALA A 1 122 ? -16.774 4.659 10.681 1.00 80.88 122 ALA A N 1
ATOM 950 C CA . ALA A 1 122 ? -17.696 5.788 10.539 1.00 80.88 122 ALA A CA 1
ATOM 951 C C . ALA A 1 122 ? -19.165 5.434 10.843 1.00 80.88 122 ALA A C 1
ATOM 953 O O . ALA A 1 122 ? -19.971 6.331 11.081 1.00 80.88 122 ALA A O 1
ATOM 954 N N . LEU A 1 123 ? -19.525 4.148 10.791 1.00 80.94 123 LEU A N 1
ATOM 955 C CA . LEU A 1 123 ? -20.859 3.648 11.138 1.00 80.94 123 LEU A CA 1
ATOM 956 C C . LEU A 1 123 ? -21.013 3.291 12.626 1.00 80.94 123 LEU A C 1
ATOM 958 O O . LEU A 1 123 ? -22.138 3.035 13.059 1.00 80.94 123 LEU A O 1
ATOM 962 N N . CYS A 1 124 ? -19.905 3.202 13.368 1.00 68.56 124 CYS A N 1
ATOM 963 C CA . CYS A 1 124 ? -19.880 2.902 14.802 1.00 68.56 124 CYS A CA 1
ATOM 964 C C . CYS A 1 124 ? -19.995 4.184 15.625 1.00 68.56 124 CYS A C 1
ATOM 966 O O . CYS A 1 124 ? -20.666 4.119 16.678 1.00 68.56 124 CYS A O 1
#

Sequence (124 aa):
MTALSKETLEYQRAIIELPRFVMSGVAIFATAASFFIRDLPEGQIQSMLMKFLYIVGMVLTLLTFSYGFKLSTGLVNVMRSSPSNENASSQIDQLIAGDYRTFSWIGAVCILSWVVVIFLMALC

pLDDT: mean 75.52, std 13.33, range [36.31, 91.38]

Secondary structure (DSSP, 8-state):
-----HHHHHHHHHHHHHHHHHHHHHHHHHHHHHHHHHSSPTT-HHHHHHHHHHHHHHHHHHHHHHHHHHHHHHHHHHHHH-SS-TTHHHHHHHIIIIIIHHHHHHHHHHHHHHHHHHHHHHH-

Radius of gyration: 19.21 Å; chains: 1; bounding box: 44×21×61 Å

Foldseek 3Di:
DDCPDVPVVVVLVVLLVVLVVLLVLLVVLLVVLVVLLVPDDPDDPLNVVLVVLSVVLVVLSVVLNVLSVVLNVLSVVLVVPDPPDPCSVVSVVVSCVPSVVVSNVSSVVSSVSSVVSVVSSVVD